Protein AF-A0A965CM79-F1 (afdb_monomer)

Structure (mmCIF, N/CA/C/O backbone):
data_AF-A0A965CM79-F1
#
_entry.id   AF-A0A965CM79-F1
#
loop_
_atom_site.group_PDB
_atom_site.id
_atom_site.type_symbol
_atom_site.label_atom_id
_atom_site.label_alt_id
_atom_site.label_comp_id
_atom_site.label_asym_id
_atom_site.label_entity_id
_atom_site.label_seq_id
_atom_site.pdbx_PDB_ins_code
_atom_site.Cartn_x
_atom_site.Cartn_y
_atom_site.Cartn_z
_atom_site.occupancy
_atom_site.B_iso_or_equiv
_atom_site.auth_seq_id
_atom_site.auth_comp_id
_atom_site.auth_asym_id
_atom_site.auth_atom_id
_atom_site.pdbx_PDB_model_num
ATOM 1 N N . ARG A 1 1 ? 6.955 -0.563 -6.795 1.00 83.31 1 ARG A N 1
ATOM 2 C CA . ARG A 1 1 ? 7.199 -1.552 -7.880 1.00 83.31 1 ARG A CA 1
ATOM 3 C C . ARG A 1 1 ? 6.608 -2.930 -7.555 1.00 83.31 1 ARG A C 1
ATOM 5 O O . ARG A 1 1 ? 5.890 -3.474 -8.383 1.00 83.31 1 ARG A O 1
ATOM 12 N N . SER A 1 2 ? 6.851 -3.485 -6.364 1.00 91.31 2 SER A N 1
ATOM 13 C CA . SER A 1 2 ? 6.216 -4.736 -5.899 1.00 91.31 2 SER A CA 1
ATOM 14 C C . SER A 1 2 ? 4.824 -4.496 -5.276 1.00 91.31 2 SER A C 1
ATOM 16 O O . SER A 1 2 ? 4.306 -3.379 -5.367 1.00 91.31 2 SER A O 1
ATOM 18 N N . GLY A 1 3 ? 4.201 -5.543 -4.718 1.00 95.12 3 GLY A N 1
ATOM 19 C CA . GLY A 1 3 ? 2.935 -5.455 -3.977 1.00 95.12 3 GLY A CA 1
ATOM 20 C C . GLY A 1 3 ? 3.121 -4.924 -2.551 1.00 95.12 3 GLY A C 1
ATOM 21 O O . GLY A 1 3 ? 4.216 -4.499 -2.188 1.00 95.12 3 GLY A O 1
ATOM 22 N N . VAL A 1 4 ? 2.054 -4.964 -1.753 1.00 96.62 4 VAL A N 1
ATOM 23 C CA . VAL A 1 4 ? 2.050 -4.525 -0.346 1.00 96.62 4 VAL A CA 1
ATOM 24 C C . VAL A 1 4 ? 1.766 -5.698 0.584 1.00 96.62 4 VAL A C 1
ATOM 26 O O . VAL A 1 4 ? 1.104 -6.658 0.192 1.00 96.62 4 VAL A O 1
ATOM 29 N N . THR A 1 5 ? 2.263 -5.616 1.815 1.00 98.06 5 THR A N 1
ATOM 30 C CA . THR A 1 5 ? 1.904 -6.546 2.891 1.00 98.06 5 THR A CA 1
ATOM 31 C C . THR A 1 5 ? 0.695 -6.018 3.657 1.00 98.06 5 THR A C 1
ATOM 33 O O . THR A 1 5 ? 0.438 -4.812 3.670 1.00 98.06 5 THR A O 1
ATOM 36 N N . GLN A 1 6 ? -0.020 -6.909 4.348 1.00 98.06 6 GLN A N 1
ATOM 37 C CA . GLN A 1 6 ? -1.151 -6.511 5.187 1.00 98.06 6 GLN A CA 1
ATOM 38 C C . GLN A 1 6 ? -0.722 -5.548 6.301 1.00 98.06 6 GLN A C 1
ATOM 40 O O . GLN A 1 6 ? -1.349 -4.512 6.494 1.00 98.06 6 GLN A O 1
ATOM 45 N N . MET A 1 7 ? 0.404 -5.833 6.964 1.00 98.38 7 MET A N 1
ATOM 46 C CA . MET A 1 7 ? 0.980 -4.942 7.977 1.00 98.38 7 MET A CA 1
ATOM 47 C C . MET A 1 7 ? 1.267 -3.539 7.413 1.00 98.38 7 MET A C 1
ATOM 49 O O . MET A 1 7 ? 0.977 -2.544 8.070 1.00 98.38 7 MET A O 1
ATOM 53 N N . GLY A 1 8 ? 1.809 -3.439 6.193 1.00 98.06 8 GLY A N 1
ATOM 54 C CA . GLY A 1 8 ? 2.075 -2.149 5.549 1.00 98.06 8 GLY A CA 1
ATOM 55 C C . GLY A 1 8 ? 0.799 -1.357 5.246 1.00 98.06 8 GLY A C 1
ATOM 56 O O . GLY A 1 8 ? 0.773 -0.143 5.440 1.00 98.06 8 GLY A O 1
ATOM 57 N N . LEU A 1 9 ? -0.276 -2.037 4.833 1.00 98.31 9 LEU A N 1
ATOM 58 C CA . LEU A 1 9 ? -1.591 -1.418 4.635 1.00 98.31 9 LEU A CA 1
ATOM 59 C C . LEU A 1 9 ? -2.190 -0.911 5.952 1.00 98.31 9 LEU A C 1
ATOM 61 O O . LEU A 1 9 ? -2.716 0.201 6.006 1.00 98.31 9 LEU A O 1
ATOM 65 N N . GLU A 1 10 ? -2.101 -1.704 7.017 1.00 98.69 10 GLU A N 1
ATOM 66 C CA . GLU A 1 10 ? -2.566 -1.286 8.340 1.00 98.69 10 GLU A CA 1
ATOM 67 C C . GLU A 1 10 ? -1.787 -0.083 8.867 1.00 98.69 10 GLU A C 1
ATOM 69 O O . GLU A 1 10 ? -2.393 0.837 9.414 1.00 98.69 10 GLU A O 1
ATOM 74 N N . LEU A 1 11 ? -0.465 -0.056 8.672 1.00 98.50 11 LEU A N 1
ATOM 75 C CA . LEU A 1 11 ? 0.353 1.088 9.059 1.00 98.50 11 LEU A CA 1
ATOM 76 C C . LEU A 1 11 ? -0.072 2.345 8.298 1.00 98.50 11 LEU A C 1
ATOM 78 O O . LEU A 1 11 ? -0.300 3.371 8.930 1.00 98.50 11 LEU A O 1
ATOM 82 N N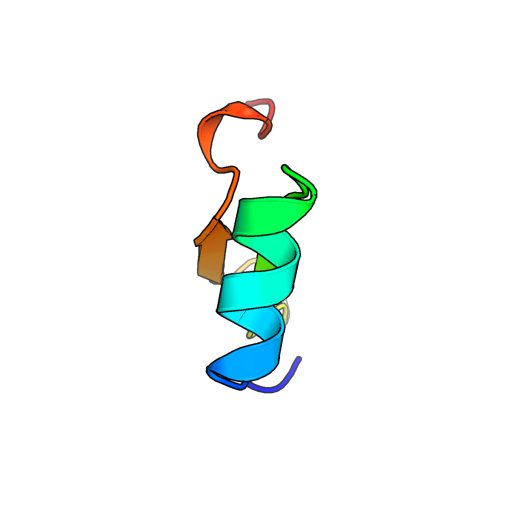 . ALA A 1 12 ? -0.252 2.247 6.977 1.00 98.38 12 ALA A N 1
ATOM 83 C CA . ALA A 1 12 ? -0.667 3.381 6.160 1.00 98.38 12 ALA A CA 1
ATOM 84 C C . ALA A 1 12 ? -2.011 3.971 6.613 1.00 98.38 12 ALA A C 1
ATOM 86 O O . ALA A 1 12 ? -2.148 5.187 6.705 1.00 98.38 12 ALA A O 1
ATOM 87 N N . ARG A 1 13 ? -2.976 3.112 6.967 1.00 98.12 13 ARG A N 1
ATOM 88 C CA . ARG A 1 13 ? -4.273 3.533 7.525 1.00 98.12 13 ARG A CA 1
ATOM 89 C C . ARG A 1 13 ? -4.141 4.192 8.896 1.00 98.12 13 ARG A C 1
ATOM 91 O O . ARG A 1 13 ? -4.847 5.153 9.170 1.00 98.12 13 ARG A O 1
ATOM 98 N N . LYS A 1 14 ? -3.256 3.682 9.759 1.00 98.50 14 LYS A N 1
ATOM 99 C CA . LYS A 1 14 ? -3.019 4.244 11.101 1.00 98.50 14 LYS A CA 1
ATOM 100 C C . LYS A 1 14 ? -2.347 5.612 11.045 1.00 98.50 14 LYS A C 1
ATOM 102 O O . LYS A 1 14 ? -2.637 6.454 11.886 1.00 98.50 14 LYS A O 1
ATOM 107 N N . THR A 1 15 ? -1.443 5.820 10.091 1.00 98.25 15 TH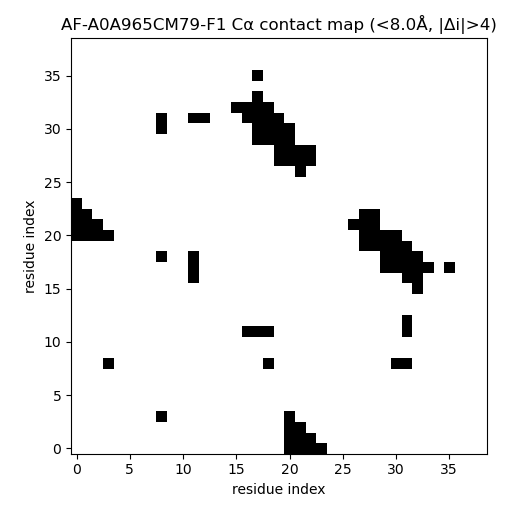R A N 1
ATOM 108 C CA . THR A 1 15 ? -0.702 7.080 9.949 1.00 98.25 15 THR A CA 1
ATOM 109 C C . THR A 1 15 ? -1.365 8.068 8.992 1.00 98.25 15 THR A C 1
ATOM 111 O O . THR A 1 15 ? -0.943 9.218 8.944 1.00 98.25 15 THR A O 1
ATOM 114 N N . GLY A 1 16 ? -2.387 7.645 8.241 1.00 97.44 16 GLY A N 1
ATOM 115 C CA . GLY A 1 16 ? -3.099 8.488 7.278 1.00 97.44 16 GLY A CA 1
ATOM 116 C C . GLY A 1 16 ? -2.265 8.846 6.048 1.00 97.44 16 GLY A C 1
ATOM 117 O O . GLY A 1 16 ? -2.430 9.928 5.493 1.00 97.44 16 GLY A O 1
ATOM 118 N N . VAL A 1 17 ? -1.333 7.977 5.641 1.00 98.00 17 VAL A N 1
ATOM 119 C CA . VAL A 1 17 ? -0.446 8.233 4.493 1.00 98.00 17 VAL A CA 1
ATOM 120 C C . VAL A 1 17 ? -0.897 7.483 3.249 1.00 98.00 17 VAL A C 1
ATOM 122 O O . VAL A 1 17 ? -1.344 6.339 3.309 1.00 98.00 17 VAL A O 1
ATOM 125 N N . THR A 1 18 ? -0.689 8.085 2.086 1.00 98.31 18 THR A N 1
ATOM 126 C CA . THR A 1 18 ? -1.040 7.460 0.810 1.00 98.31 18 THR A CA 1
ATOM 127 C C . THR A 1 18 ? -0.125 6.285 0.504 1.00 98.31 18 THR A C 1
ATOM 129 O O . THR A 1 18 ? 1.100 6.416 0.461 1.00 98.31 18 THR A O 1
ATOM 132 N N . LEU A 1 19 ? -0.725 5.118 0.270 1.00 97.88 19 LEU A N 1
ATOM 133 C CA . LEU A 1 19 ? 0.001 3.890 -0.035 1.00 97.88 19 LEU A CA 1
ATOM 134 C C . LEU A 1 19 ? -0.211 3.499 -1.491 1.00 97.88 19 LEU A C 1
ATOM 136 O O . LEU A 1 19 ? -1.293 3.049 -1.875 1.00 97.88 19 LEU A O 1
ATOM 140 N N . ILE A 1 20 ? 0.860 3.607 -2.278 1.00 97.12 20 ILE A N 1
ATOM 141 C CA . ILE A 1 20 ? 0.892 3.178 -3.675 1.00 97.12 20 ILE A CA 1
ATOM 142 C C . ILE A 1 20 ? 1.749 1.929 -3.866 1.00 97.12 20 ILE A C 1
ATOM 144 O O . ILE A 1 20 ? 2.791 1.749 -3.23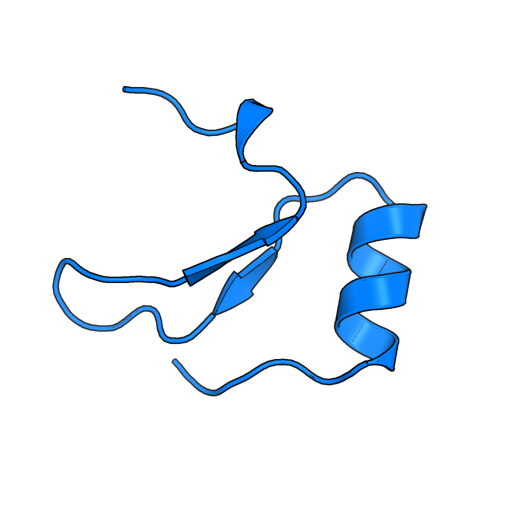3 1.00 97.12 20 ILE A O 1
ATOM 148 N N . SER A 1 21 ? 1.337 1.058 -4.782 1.00 97.25 21 SER A N 1
ATOM 149 C CA . SER A 1 21 ? 2.107 -0.125 -5.169 1.00 97.25 21 SER A CA 1
ATOM 150 C C . SER A 1 21 ? 2.053 -0.355 -6.674 1.00 97.25 21 SER A C 1
ATOM 152 O O . SER A 1 21 ? 1.416 0.404 -7.403 1.00 97.25 21 SER A O 1
ATOM 154 N N . ARG A 1 22 ? 2.814 -1.343 -7.169 1.00 95.75 22 ARG A N 1
ATOM 155 C CA . ARG A 1 22 ? 2.937 -1.634 -8.614 1.00 95.75 22 ARG A CA 1
ATOM 156 C C . ARG A 1 22 ? 3.299 -0.430 -9.499 1.00 95.75 22 ARG A C 1
ATOM 158 O O . ARG A 1 22 ? 3.148 -0.519 -10.705 1.00 95.75 22 ARG A O 1
ATOM 165 N N . ALA A 1 23 ? 3.840 0.649 -8.921 1.00 94.12 23 ALA A N 1
ATOM 166 C CA . ALA A 1 23 ? 4.288 1.814 -9.678 1.00 94.12 23 ALA A CA 1
ATOM 167 C C . ALA A 1 23 ? 5.357 1.401 -10.698 1.00 94.12 23 ALA A C 1
ATOM 169 O O . ALA A 1 23 ? 6.462 0.989 -10.315 1.00 94.12 23 ALA A O 1
ATOM 170 N N . GLY A 1 24 ? 4.984 1.453 -11.973 1.00 92.25 24 GLY A N 1
ATOM 171 C CA . GLY A 1 24 ? 5.797 1.069 -13.118 1.00 92.25 24 GLY A CA 1
ATOM 172 C C . GLY A 1 24 ? 5.208 1.671 -14.391 1.00 92.25 24 GLY A C 1
ATOM 173 O O . GLY A 1 24 ? 4.023 1.508 -14.679 1.00 92.25 24 GLY A O 1
ATOM 174 N N . GLY A 1 25 ? 6.029 2.399 -15.150 1.00 90.19 25 GLY A N 1
ATOM 175 C CA . GLY A 1 25 ? 5.539 3.191 -16.277 1.00 90.19 25 GLY A CA 1
ATOM 176 C C . GLY A 1 25 ? 4.548 4.263 -15.813 1.00 90.19 25 GLY A C 1
ATOM 177 O O . GLY A 1 25 ? 4.817 4.976 -14.851 1.00 90.19 25 GLY A O 1
ATOM 178 N N . LYS A 1 26 ? 3.402 4.364 -16.494 1.00 92.31 26 LYS A N 1
ATOM 179 C CA . LYS A 1 26 ? 2.336 5.339 -16.197 1.00 92.31 26 LYS A CA 1
ATOM 180 C C . LYS A 1 26 ? 1.215 4.785 -15.305 1.00 92.31 26 LYS A C 1
ATOM 182 O O . L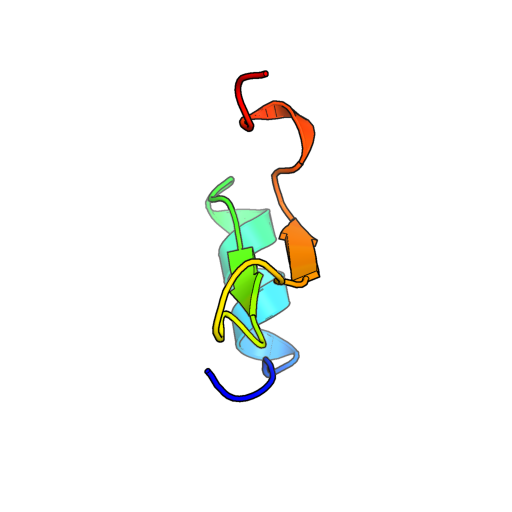YS A 1 26 ? 0.202 5.450 -15.128 1.00 92.31 26 LYS A O 1
ATOM 187 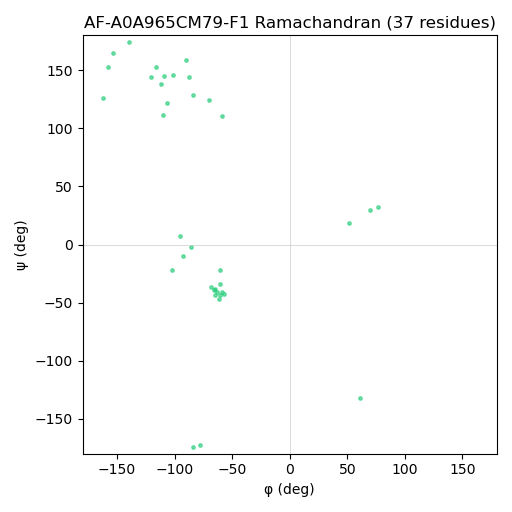N N . HIS A 1 27 ? 1.372 3.575 -14.766 1.00 93.56 27 HIS A N 1
ATOM 188 C CA . HIS A 1 27 ? 0.334 2.906 -13.982 1.00 93.56 27 HIS A CA 1
ATOM 189 C C . HIS A 1 27 ? 0.820 2.586 -12.567 1.00 93.56 27 HIS A C 1
ATOM 191 O O . HIS A 1 27 ? 1.986 2.248 -12.338 1.00 93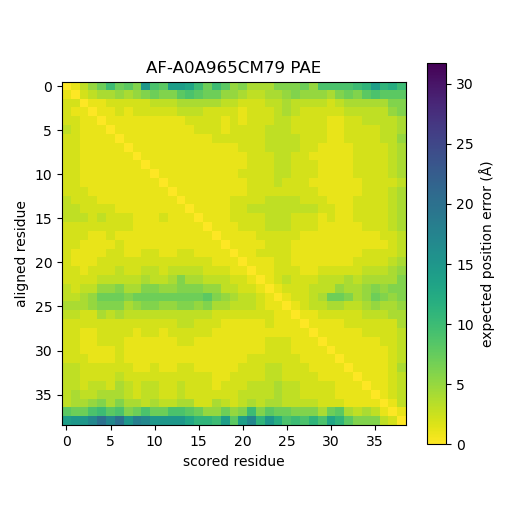.56 27 HIS A O 1
ATOM 197 N N . PHE A 1 28 ? -0.097 2.686 -11.610 1.00 96.38 28 PHE A N 1
ATOM 198 C CA . PHE A 1 28 ? 0.101 2.313 -10.215 1.00 96.38 28 PHE A CA 1
ATOM 199 C C . PHE A 1 28 ? -1.244 1.946 -9.581 1.00 96.38 28 PHE A C 1
ATOM 201 O O . PHE A 1 28 ? -2.305 2.233 -10.131 1.00 96.38 28 PHE A O 1
ATOM 208 N N . LEU A 1 29 ? -1.187 1.299 -8.420 1.00 96.88 29 LEU A N 1
ATOM 209 C CA . LEU A 1 29 ? -2.353 0.975 -7.605 1.00 96.88 29 LEU A CA 1
ATOM 210 C C . LEU A 1 29 ? -2.314 1.791 -6.320 1.00 96.88 29 LEU A C 1
ATOM 212 O O . LEU A 1 29 ? -1.258 1.891 -5.697 1.00 96.88 29 LEU A O 1
ATOM 216 N N . VAL A 1 30 ? -3.465 2.309 -5.903 1.00 97.19 30 VAL A N 1
ATOM 217 C CA . VAL A 1 30 ? -3.630 3.036 -4.641 1.00 97.19 30 VAL A CA 1
ATOM 218 C C . VAL A 1 30 ? -4.387 2.140 -3.675 1.00 97.19 30 VAL A C 1
ATOM 220 O O . VAL A 1 30 ? -5.493 1.698 -3.972 1.00 97.19 30 VAL A O 1
ATOM 223 N N . TYR A 1 31 ? -3.783 1.854 -2.529 1.00 97.56 31 TYR A N 1
ATOM 224 C CA . TYR A 1 31 ? -4.367 1.003 -1.490 1.00 97.56 31 TYR A CA 1
ATOM 225 C C . TYR A 1 31 ? -4.943 1.818 -0.318 1.00 97.56 31 TYR A C 1
ATOM 227 O O . TYR A 1 31 ? -5.797 1.316 0.413 1.00 97.56 31 TYR A O 1
ATOM 235 N N . HIS A 1 32 ? -4.488 3.063 -0.132 1.00 98.38 32 HIS A N 1
ATOM 236 C CA . HIS A 1 32 ? -5.015 4.033 0.837 1.00 98.38 32 HIS A CA 1
ATOM 237 C C . HIS A 1 32 ? -4.643 5.467 0.412 1.00 98.38 32 HIS A C 1
ATOM 239 O O . HIS A 1 32 ? -3.627 5.634 -0.261 1.00 98.38 32 HIS A O 1
ATOM 245 N N . GLY A 1 33 ? -5.441 6.468 0.807 1.00 97.31 33 GLY A N 1
ATOM 246 C CA . GLY A 1 33 ? -5.178 7.895 0.563 1.00 97.31 33 GLY A CA 1
ATOM 247 C C . GLY A 1 33 ? -5.460 8.370 -0.866 1.00 97.31 33 GLY A C 1
ATOM 248 O O . GLY A 1 33 ? -4.752 9.225 -1.385 1.00 97.31 33 GLY A O 1
ATOM 249 N N . PHE A 1 34 ? -6.454 7.789 -1.551 1.00 97.00 34 PHE A N 1
ATOM 250 C CA . PHE A 1 34 ? -6.823 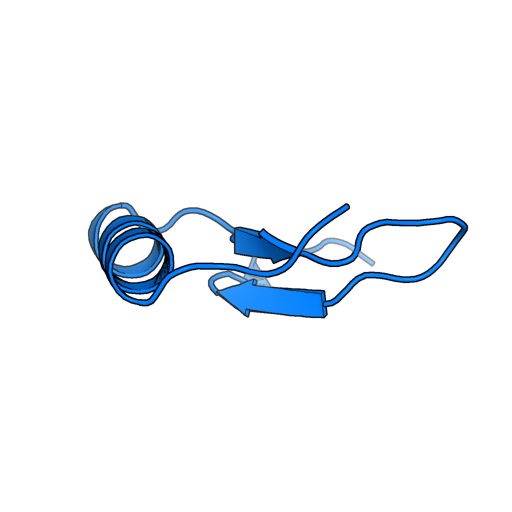8.215 -2.912 1.00 97.00 34 PHE A CA 1
ATOM 251 C C . PHE A 1 34 ? -7.275 9.681 -2.965 1.00 97.00 34 PHE A C 1
ATOM 253 O O . PHE A 1 34 ? -6.992 10.387 -3.926 1.00 97.00 34 PHE A O 1
ATOM 260 N N . ASP A 1 35 ? -7.929 10.138 -1.905 1.00 95.69 35 ASP A N 1
ATOM 261 C CA . ASP A 1 35 ? -8.375 11.513 -1.697 1.00 95.69 35 ASP A CA 1
ATOM 262 C C . ASP A 1 35 ? -7.230 12.538 -1.676 1.00 95.69 35 ASP A C 1
ATOM 264 O O . ASP A 1 35 ? -7.458 13.709 -1.969 1.00 95.69 35 ASP A O 1
ATOM 268 N N . THR A 1 36 ? -5.994 12.115 -1.397 1.00 95.81 36 THR A N 1
ATOM 269 C CA . THR A 1 36 ? -4.836 13.017 -1.390 1.00 95.81 36 THR A CA 1
ATOM 270 C C . THR A 1 36 ? -4.215 13.205 -2.777 1.00 95.81 36 THR A C 1
ATOM 272 O O . THR A 1 36 ? -3.196 13.890 -2.896 1.00 95.81 36 THR A O 1
ATOM 275 N N . LEU A 1 37 ? -4.726 12.532 -3.813 1.00 92.75 37 LEU A N 1
ATOM 276 C CA . LEU A 1 37 ? -4.179 12.621 -5.164 1.00 92.75 37 LEU A CA 1
ATOM 277 C C . LEU A 1 37 ? -4.754 13.839 -5.888 1.00 92.75 37 LEU A C 1
ATOM 279 O O . LEU A 1 37 ? -5.966 14.028 -5.949 1.00 92.75 37 LEU A O 1
ATOM 283 N N . GLN A 1 38 ? -3.867 14.655 -6.456 1.00 85.88 38 GLN A N 1
ATOM 284 C CA . GLN A 1 38 ? -4.250 15.799 -7.281 1.00 85.88 38 GLN A CA 1
ATOM 285 C C . GLN A 1 38 ? -4.431 15.368 -8.741 1.00 85.88 38 GLN A C 1
ATOM 287 O O . GLN A 1 38 ? -3.720 14.476 -9.211 1.00 85.88 38 GLN A O 1
ATOM 292 N N . GLN A 1 39 ? -5.409 15.980 -9.417 1.00 67.38 39 GLN A N 1
ATOM 293 C CA . GLN A 1 39 ? -5.674 15.787 -10.848 1.00 67.38 39 GLN A CA 1
ATOM 294 C C . GLN A 1 39 ? -4.691 16.573 -11.712 1.00 67.38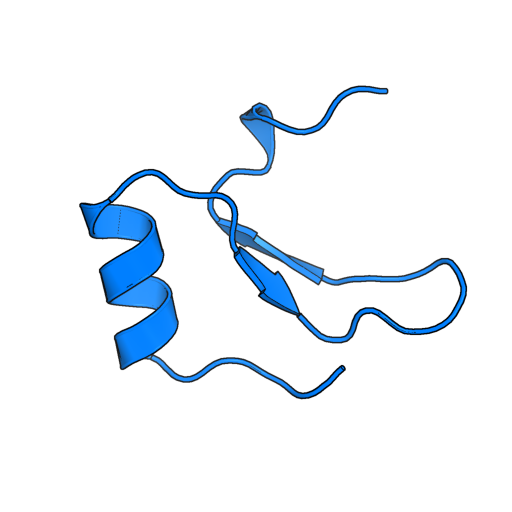 39 GLN A C 1
ATOM 296 O O . GLN A 1 39 ? -4.343 17.707 -11.311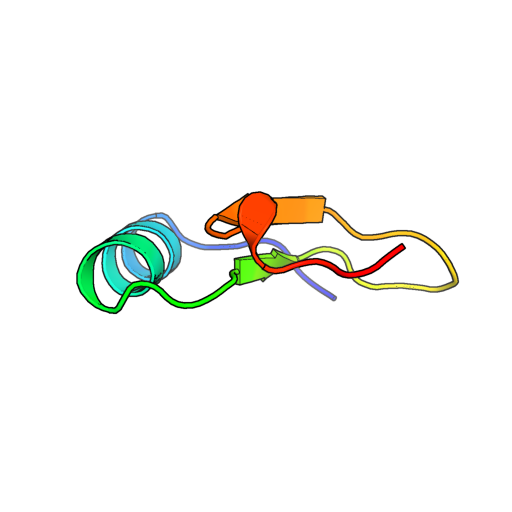 1.00 67.38 39 GLN A O 1
#

Solvent-accessible surface area (backbone atoms only — not comparable to full-atom values): 2520 Å² total; per-residue (Å²): 87,58,84,82,54,71,68,57,54,54,48,28,66,74,73,72,41,66,36,72,27,45,49,54,91,95,46,66,44,75,82,39,50,70,88,75,61,82,134

Foldseek 3Di:
DADDDPVRLVVCVVVVHWDWPPDDDPDIDTSGDPVVDDD

Mean predicted aligned error: 2.63 Å

Nearest PDB structures (foldseek):
  2pw9-assembly2_D  TM=9.210E-01  e=1.195E-01  Desulfotalea psychrophila LSv54
  2pw9-assembly1_A  TM=9.283E-01  e=1.477E-01  Desulfotalea psychrophila LSv54
  2pw9-assembly1_B  TM=9.270E-01  e=1.826E-01  Desulfotalea psychrophila LSv54
  2pw9-assembly2_C  TM=9.277E-01  e=2.103E-01  Desulfotalea psychrophila LSv54
  4jz7-assembly2_C  TM=3.816E-01  e=1.753E+00  Giardia lamblia ATCC 50803

Sequence (39 aa):
RSGVTQMGLELARKTGVTLISRAGGKHFLVYHGFDTLQQ

pLDDT: mean 95.13, std 5.66, range [67.38, 98.69]

Secondary structure (DSSP, 8-state):
-----HHHHHHHHHHT--EEEEEETTEEEEEE-GGG---

Radius of gyration: 10.2 Å; Cα contacts (8 Å, |Δi|>4): 46; chains: 1; bounding box: 16×22×27 Å